Protein AF-A0A6H9HF00-F1 (afdb_monomer_lite)

Structure (mmCIF, N/CA/C/O backbone):
data_AF-A0A6H9HF00-F1
#
_entry.id   AF-A0A6H9HF00-F1
#
loop_
_atom_site.group_PDB
_atom_site.id
_atom_site.type_symbol
_atom_site.label_atom_id
_atom_site.label_alt_id
_atom_site.label_comp_id
_atom_site.label_asym_id
_atom_site.label_entity_id
_atom_site.label_seq_id
_atom_site.pdbx_PDB_ins_code
_atom_site.Cartn_x
_atom_site.Cartn_y
_atom_site.Cartn_z
_atom_site.occupancy
_atom_site.B_iso_or_equiv
_atom_site.auth_seq_id
_atom_site.auth_comp_id
_atom_site.auth_asym_id
_atom_site.auth_atom_id
_atom_site.pdbx_PDB_model_num
ATOM 1 N N . MET A 1 1 ? 41.797 24.131 -52.209 1.00 55.44 1 MET A N 1
ATOM 2 C CA . MET A 1 1 ? 41.291 24.582 -50.892 1.00 55.44 1 MET A CA 1
ATOM 3 C C . MET A 1 1 ? 39.817 24.194 -50.723 1.00 55.44 1 MET A C 1
ATOM 5 O O . MET A 1 1 ? 38.953 25.050 -50.799 1.00 55.44 1 MET A O 1
ATOM 9 N N . LEU A 1 2 ? 39.514 22.905 -50.527 1.00 58.34 2 LEU A N 1
ATOM 10 C CA . LEU A 1 2 ? 38.145 22.389 -50.331 1.00 58.34 2 LEU A CA 1
ATOM 11 C C . LEU A 1 2 ? 37.922 21.422 -49.132 1.00 58.34 2 LEU A C 1
ATOM 13 O O . LEU A 1 2 ? 36.780 21.007 -48.957 1.00 58.34 2 LEU A O 1
ATOM 17 N N . PRO A 1 3 ? 38.897 21.060 -48.262 1.00 65.12 3 PRO A N 1
ATOM 18 C CA . PRO A 1 3 ? 38.619 20.071 -47.213 1.00 65.12 3 PRO A CA 1
ATOM 19 C C . PRO A 1 3 ? 37.830 20.641 -46.021 1.00 65.12 3 PRO A C 1
ATOM 21 O O . PRO A 1 3 ? 37.064 19.913 -45.401 1.00 65.12 3 PRO A O 1
ATOM 24 N N . LEU A 1 4 ? 37.958 21.936 -45.701 1.00 60.84 4 LEU A N 1
ATOM 25 C CA . LEU A 1 4 ? 37.421 22.492 -44.449 1.00 60.84 4 LEU A CA 1
ATOM 26 C C . LEU A 1 4 ? 35.879 22.533 -44.398 1.00 60.84 4 LEU A C 1
ATOM 28 O O . LEU A 1 4 ? 35.288 22.269 -43.354 1.00 60.84 4 LEU A O 1
ATOM 32 N N . ALA A 1 5 ? 35.222 22.821 -45.527 1.00 62.38 5 ALA A N 1
ATOM 33 C CA . ALA A 1 5 ? 33.761 22.940 -45.601 1.00 62.38 5 ALA A CA 1
ATOM 34 C C . ALA A 1 5 ? 33.040 21.589 -45.425 1.00 62.38 5 ALA A C 1
ATOM 36 O O . ALA A 1 5 ? 31.948 21.535 -44.861 1.00 62.38 5 ALA A O 1
ATOM 37 N N . TYR A 1 6 ? 33.670 20.491 -45.855 1.00 64.75 6 TYR A N 1
ATOM 38 C CA . TYR A 1 6 ? 33.097 19.147 -45.764 1.00 64.75 6 TYR A CA 1
ATOM 39 C C . TYR A 1 6 ? 33.079 18.635 -44.317 1.00 64.75 6 TYR A C 1
ATOM 41 O O . TYR A 1 6 ? 32.083 18.072 -43.861 1.00 64.75 6 TYR A O 1
ATOM 49 N N . PHE A 1 7 ? 34.146 18.905 -43.556 1.00 59.97 7 PHE A N 1
ATOM 50 C CA . PHE A 1 7 ? 34.204 18.554 -42.136 1.00 59.97 7 PHE A CA 1
ATOM 51 C C . PHE A 1 7 ? 33.168 19.332 -41.315 1.00 59.97 7 PHE A C 1
ATOM 53 O O . PHE A 1 7 ? 32.462 18.727 -40.511 1.00 59.97 7 PHE A O 1
ATOM 60 N N . VAL A 1 8 ? 32.997 20.637 -41.556 1.00 69.12 8 VAL A N 1
ATOM 61 C CA . VAL A 1 8 ? 32.003 21.455 -40.832 1.00 69.12 8 VAL A CA 1
ATOM 62 C C . VAL A 1 8 ? 30.573 20.942 -41.061 1.00 69.12 8 VAL A C 1
ATOM 64 O O . VAL A 1 8 ? 29.797 20.859 -40.110 1.00 69.12 8 VAL A O 1
ATOM 67 N N . GLY A 1 9 ? 30.235 20.523 -42.286 1.00 63.91 9 GLY A N 1
ATOM 68 C CA . GLY A 1 9 ? 28.923 19.942 -42.600 1.00 63.91 9 GLY A CA 1
ATOM 69 C C . GLY A 1 9 ? 28.642 18.623 -41.869 1.00 63.91 9 GLY A C 1
ATOM 70 O O . GLY A 1 9 ? 27.545 18.434 -41.341 1.00 63.91 9 GLY A O 1
ATOM 71 N N . ILE A 1 10 ? 29.638 17.736 -41.768 1.00 70.25 10 ILE A N 1
ATOM 72 C CA . ILE A 1 10 ? 29.500 16.455 -41.055 1.00 70.25 10 ILE A CA 1
ATOM 73 C C . ILE A 1 10 ? 29.312 16.683 -39.549 1.00 70.25 10 ILE A C 1
ATOM 75 O O . ILE A 1 10 ? 28.430 16.074 -38.940 1.00 70.25 10 ILE A O 1
ATOM 79 N N . PHE A 1 11 ? 30.084 17.595 -38.948 1.00 66.75 11 PHE A N 1
ATOM 80 C CA . PHE A 1 11 ? 29.941 17.922 -37.527 1.00 66.75 11 PHE A CA 1
ATOM 81 C C . PHE A 1 11 ? 28.590 18.583 -37.215 1.00 66.75 11 PHE A C 1
ATOM 83 O O . PHE A 1 11 ? 27.958 18.235 -36.216 1.00 66.75 11 PHE A O 1
ATOM 90 N N . ALA A 1 12 ? 28.099 19.474 -38.082 1.00 70.62 12 ALA A N 1
ATOM 91 C CA . ALA A 1 12 ? 26.784 20.094 -37.917 1.00 70.62 12 ALA A CA 1
ATOM 92 C C . ALA A 1 12 ? 25.632 19.076 -38.040 1.00 70.62 12 ALA A C 1
ATOM 94 O O . ALA A 1 12 ? 24.686 19.120 -37.250 1.00 70.62 12 ALA A O 1
ATOM 95 N N . GLY A 1 13 ? 25.726 18.125 -38.977 1.00 68.19 13 GLY A N 1
ATOM 96 C CA . GLY A 1 13 ? 24.742 17.049 -39.139 1.00 68.19 13 GLY A CA 1
ATOM 97 C C . GLY A 1 13 ? 24.715 16.074 -37.957 1.00 68.19 13 GLY A C 1
ATOM 98 O O . GLY A 1 13 ? 23.642 15.728 -37.461 1.00 68.19 13 GLY A O 1
ATOM 99 N N . ALA A 1 14 ? 25.888 15.686 -37.447 1.00 74.75 14 ALA A N 1
ATOM 100 C CA . ALA A 1 14 ? 26.001 14.827 -36.267 1.00 74.75 14 ALA A CA 1
ATOM 101 C C . ALA A 1 14 ? 25.434 15.498 -35.001 1.00 74.75 14 ALA A C 1
ATOM 103 O O . ALA A 1 14 ? 24.768 14.842 -34.196 1.00 74.75 14 ALA A O 1
ATOM 104 N N . LEU A 1 15 ? 25.631 16.813 -34.849 1.00 75.19 15 LEU A N 1
ATOM 105 C CA . LEU A 1 15 ? 25.086 17.582 -33.729 1.00 75.19 15 LEU A CA 1
ATOM 106 C C . LEU A 1 15 ? 23.548 17.654 -33.772 1.00 75.19 15 LEU A C 1
ATOM 108 O O . LEU A 1 15 ? 22.894 17.446 -32.749 1.00 75.19 15 LEU A O 1
ATOM 112 N N . TRP A 1 16 ? 22.962 17.880 -34.953 1.00 77.94 16 TRP A N 1
ATOM 113 C CA . TRP A 1 16 ? 21.505 17.882 -35.137 1.00 77.94 16 TRP A CA 1
ATOM 114 C C . TRP A 1 16 ? 20.875 16.512 -34.876 1.00 77.94 16 TRP A C 1
ATOM 116 O O . TRP A 1 16 ? 19.859 16.431 -34.184 1.00 77.94 16 TRP A O 1
ATOM 126 N N . LEU A 1 17 ? 21.496 15.430 -35.354 1.00 75.56 17 LEU A N 1
ATOM 127 C CA . LEU A 1 17 ? 21.043 14.063 -35.075 1.00 75.56 17 LEU A CA 1
ATOM 128 C C . LEU A 1 17 ? 21.122 13.726 -33.581 1.00 75.56 17 LEU A C 1
ATOM 130 O O . LEU A 1 17 ? 20.189 13.135 -33.040 1.00 75.56 17 LEU A O 1
ATOM 134 N N . GLY A 1 18 ? 22.184 14.150 -32.889 1.00 74.12 18 GLY A N 1
ATOM 135 C CA . GLY A 1 18 ? 22.315 13.971 -31.441 1.00 74.12 18 GLY A CA 1
ATOM 136 C C . GLY A 1 18 ? 21.233 14.709 -30.643 1.00 74.12 18 GLY A C 1
ATOM 137 O O . GLY A 1 18 ? 20.657 14.150 -29.705 1.00 74.12 18 GLY A O 1
ATOM 138 N N . LEU A 1 19 ? 20.903 15.944 -31.034 1.00 77.31 19 LEU A N 1
ATOM 139 C CA . LEU A 1 19 ? 19.828 16.724 -30.410 1.00 77.31 19 LEU A CA 1
ATOM 140 C C . LEU A 1 19 ? 18.441 16.134 -30.703 1.00 77.31 19 LEU A C 1
ATOM 142 O O . LEU A 1 19 ? 17.625 16.023 -29.785 1.00 77.31 19 LEU A O 1
ATOM 146 N N . ALA A 1 20 ? 18.194 15.695 -31.939 1.00 79.44 20 ALA A N 1
ATOM 147 C CA . ALA A 1 20 ? 16.954 15.025 -32.324 1.00 79.44 20 ALA A CA 1
ATOM 148 C C . ALA A 1 20 ? 16.768 13.699 -31.568 1.00 79.44 20 ALA A C 1
ATOM 150 O O . ALA A 1 20 ? 15.695 13.451 -31.020 1.00 79.44 20 ALA A O 1
ATOM 151 N N . ALA A 1 21 ? 17.826 12.891 -31.439 1.00 80.00 21 ALA A N 1
ATOM 152 C CA . ALA A 1 21 ? 17.805 11.658 -30.656 1.00 80.00 21 ALA A CA 1
ATOM 153 C C . ALA A 1 21 ? 17.519 11.935 -29.171 1.00 80.00 21 ALA A C 1
ATOM 155 O O . ALA A 1 21 ? 16.680 11.269 -28.569 1.00 80.00 21 ALA A O 1
ATOM 156 N N . ARG A 1 22 ? 18.148 12.957 -28.573 1.00 73.62 22 ARG A N 1
ATOM 157 C CA . ARG A 1 22 ? 17.883 13.359 -27.179 1.00 73.62 22 ARG A CA 1
ATOM 158 C C . ARG A 1 22 ? 16.442 13.847 -26.979 1.00 73.62 22 ARG A C 1
ATOM 160 O O . ARG A 1 22 ? 15.842 13.553 -25.946 1.00 73.62 22 ARG A O 1
ATOM 167 N N . GLY A 1 23 ? 15.884 14.574 -27.947 1.00 74.25 23 GLY A N 1
ATOM 168 C CA . GLY A 1 23 ? 14.474 14.976 -27.951 1.00 74.25 23 GLY A CA 1
ATOM 169 C C . GLY A 1 23 ? 13.526 13.778 -28.049 1.00 74.25 23 GLY A C 1
ATOM 170 O O . GLY A 1 23 ? 12.566 13.688 -27.286 1.00 74.25 23 GLY A O 1
ATOM 171 N N . PHE A 1 24 ? 13.845 12.814 -28.914 1.00 77.94 24 PHE A N 1
ATOM 172 C CA . PHE A 1 24 ? 13.090 11.573 -29.078 1.00 77.94 24 PHE A CA 1
ATOM 173 C C . PHE A 1 24 ? 13.097 10.709 -27.805 1.00 77.94 24 PHE A C 1
ATOM 175 O O . PHE A 1 24 ? 12.044 10.245 -27.370 1.00 77.94 24 PHE A O 1
ATOM 182 N N . TRP A 1 25 ? 14.246 10.585 -27.130 1.00 71.50 25 TRP A N 1
ATOM 183 C CA . TRP A 1 25 ? 14.344 9.902 -25.833 1.00 71.50 25 TRP A CA 1
ATOM 184 C C . TRP A 1 25 ? 13.460 10.543 -24.755 1.00 71.50 25 TRP A C 1
ATOM 186 O O . TRP A 1 25 ? 12.804 9.825 -24.002 1.00 71.50 25 TRP A O 1
ATOM 196 N N . LYS A 1 26 ? 13.364 11.881 -24.710 1.00 71.94 26 LYS A N 1
ATOM 197 C CA . LYS A 1 26 ? 12.455 12.575 -23.779 1.00 71.94 26 LYS A CA 1
ATOM 198 C C . LYS A 1 26 ? 10.979 12.269 -24.048 1.00 71.94 26 LYS A C 1
ATOM 200 O O . LYS A 1 26 ? 10.208 12.184 -23.098 1.00 71.94 26 LYS A O 1
ATOM 205 N N . LEU A 1 27 ? 10.577 12.099 -25.310 1.00 73.44 27 LEU A N 1
ATOM 206 C CA . LEU A 1 27 ? 9.192 11.760 -25.661 1.00 73.44 27 LEU A CA 1
ATOM 207 C C . LEU A 1 27 ? 8.809 10.349 -25.193 1.00 73.44 27 LEU A C 1
ATOM 209 O O . LEU A 1 27 ? 7.714 10.159 -24.664 1.00 73.44 27 LEU A O 1
ATOM 213 N N . ILE A 1 28 ? 9.717 9.378 -25.332 1.00 75.00 28 ILE A N 1
ATOM 214 C CA . ILE A 1 28 ? 9.505 8.011 -24.830 1.00 75.00 28 ILE A CA 1
ATOM 215 C C . ILE A 1 28 ? 9.401 8.011 -23.298 1.00 75.00 28 ILE A C 1
ATOM 217 O O . ILE A 1 28 ? 8.483 7.406 -22.741 1.00 75.00 28 ILE A O 1
ATOM 221 N N . ASP A 1 29 ? 10.290 8.738 -22.617 1.00 74.06 29 ASP A N 1
ATOM 222 C CA . ASP A 1 29 ? 10.291 8.833 -21.154 1.00 74.06 29 ASP A CA 1
ATOM 223 C C . ASP A 1 29 ? 9.012 9.516 -20.625 1.00 74.06 29 ASP A C 1
ATOM 225 O O . ASP A 1 29 ? 8.420 9.079 -19.633 1.00 74.06 29 ASP A O 1
ATOM 229 N N . LEU A 1 30 ? 8.489 10.523 -21.341 1.00 75.06 30 LEU A N 1
ATOM 230 C CA . LEU A 1 30 ? 7.167 11.101 -21.064 1.00 75.06 30 LEU A CA 1
ATOM 231 C C . LEU A 1 30 ? 6.054 10.045 -21.115 1.00 75.06 30 LEU A C 1
ATOM 233 O O . LEU A 1 30 ? 5.167 10.060 -20.262 1.00 75.06 30 LEU A O 1
ATOM 237 N N . GLY A 1 31 ? 6.104 9.120 -22.077 1.00 79.31 31 GLY A N 1
ATOM 238 C CA . GLY A 1 31 ? 5.137 8.029 -22.206 1.00 79.31 31 GLY A CA 1
ATOM 239 C C . GLY A 1 31 ? 5.097 7.122 -20.973 1.00 79.31 31 GLY A C 1
ATOM 240 O O . GLY A 1 31 ? 4.015 6.820 -20.460 1.00 79.31 31 GLY A O 1
ATOM 241 N N . GLU A 1 32 ? 6.264 6.753 -20.440 1.00 79.81 32 GLU A N 1
ATOM 242 C CA . GLU A 1 32 ? 6.379 5.934 -19.225 1.00 79.81 32 GLU A CA 1
ATOM 243 C C . GLU A 1 32 ? 5.914 6.676 -17.965 1.00 79.81 32 GLU A C 1
ATOM 245 O O . GLU A 1 32 ? 5.246 6.097 -17.102 1.00 79.81 32 GLU A O 1
ATOM 250 N N . HIS A 1 33 ? 6.197 7.977 -17.857 1.00 79.50 33 HIS A N 1
ATOM 251 C CA . HIS A 1 33 ? 5.649 8.810 -16.782 1.00 79.50 33 HIS A CA 1
ATOM 252 C C . HIS A 1 33 ? 4.120 8.898 -16.863 1.00 79.50 33 HIS A C 1
ATOM 254 O O . HIS A 1 33 ? 3.431 8.725 -15.855 1.00 79.50 33 HIS A O 1
ATOM 260 N N . TRP A 1 34 ? 3.569 9.087 -18.065 1.00 81.12 34 TRP A N 1
ATOM 261 C CA . TRP A 1 34 ? 2.125 9.166 -18.281 1.00 81.12 34 TRP A CA 1
ATOM 262 C C . TRP A 1 34 ? 1.422 7.835 -17.995 1.00 81.12 34 TRP A C 1
ATOM 264 O O . TRP A 1 34 ? 0.320 7.808 -17.444 1.00 81.12 34 TRP A O 1
ATOM 274 N N . LYS A 1 35 ? 2.063 6.710 -18.325 1.00 85.19 35 LYS A N 1
ATOM 275 C CA . LYS A 1 35 ? 1.587 5.365 -17.982 1.00 85.19 35 LYS A CA 1
ATOM 276 C C . LYS A 1 35 ? 1.560 5.157 -16.468 1.00 85.19 35 LYS A C 1
ATOM 278 O O . LYS A 1 35 ? 0.519 4.768 -15.944 1.00 85.19 35 LYS A O 1
ATOM 283 N N . ARG A 1 36 ? 2.651 5.476 -15.758 1.00 83.00 36 ARG A N 1
ATOM 284 C CA . ARG A 1 36 ? 2.715 5.407 -14.285 1.00 83.00 36 ARG A CA 1
ATOM 285 C C . ARG A 1 36 ? 1.644 6.272 -13.628 1.00 83.00 36 ARG A C 1
ATOM 287 O O . ARG A 1 36 ? 0.948 5.807 -12.731 1.00 83.00 36 ARG A O 1
ATOM 294 N N . TRP A 1 37 ? 1.453 7.488 -14.126 1.00 82.62 37 TRP A N 1
ATOM 295 C CA . TRP A 1 37 ? 0.426 8.395 -13.627 1.00 82.62 37 TRP A CA 1
ATOM 296 C C . TRP A 1 37 ? -0.999 7.876 -13.868 1.00 82.62 37 TRP A C 1
ATOM 298 O O . TRP A 1 37 ? -1.829 7.907 -12.958 1.00 82.62 37 TRP A O 1
ATOM 308 N N . ARG A 1 38 ? -1.290 7.331 -15.061 1.00 85.69 38 ARG A N 1
ATOM 309 C CA . ARG A 1 38 ? -2.596 6.712 -15.355 1.00 85.69 38 ARG A CA 1
ATOM 310 C C . ARG A 1 38 ? -2.860 5.498 -14.464 1.00 85.69 38 ARG A C 1
ATOM 312 O O . ARG A 1 38 ? -3.969 5.364 -13.951 1.00 85.69 38 ARG A O 1
ATOM 319 N N . LEU A 1 39 ? -1.850 4.654 -14.251 1.00 86.12 39 LEU A N 1
ATOM 320 C CA . LEU A 1 39 ? -1.939 3.494 -13.360 1.00 86.12 39 LEU A CA 1
ATOM 321 C C . LEU A 1 39 ? -2.192 3.915 -11.908 1.00 86.12 39 LEU A C 1
ATOM 323 O O . LEU A 1 39 ? -3.082 3.356 -11.273 1.00 86.12 39 LEU A O 1
ATOM 327 N N . GLY A 1 40 ? -1.480 4.932 -11.413 1.00 86.62 40 GLY A N 1
ATOM 328 C CA . GLY A 1 40 ? -1.698 5.486 -10.073 1.00 86.62 40 GLY A CA 1
ATOM 329 C C . GLY A 1 40 ? -3.117 6.031 -9.898 1.00 86.62 40 GLY A C 1
ATOM 330 O O . GLY A 1 40 ? -3.797 5.695 -8.934 1.00 86.62 40 GLY A O 1
ATOM 331 N N . ARG A 1 41 ? -3.641 6.783 -10.878 1.00 87.81 41 ARG A N 1
ATOM 332 C CA . ARG A 1 41 ? -5.045 7.235 -10.853 1.00 87.81 41 ARG A CA 1
ATOM 333 C C . ARG A 1 41 ? -6.045 6.083 -10.817 1.00 87.81 41 ARG A C 1
ATOM 335 O O . ARG A 1 41 ? -7.001 6.133 -10.048 1.00 87.81 41 ARG A O 1
ATOM 342 N N . ALA A 1 42 ? -5.854 5.075 -11.666 1.00 88.50 42 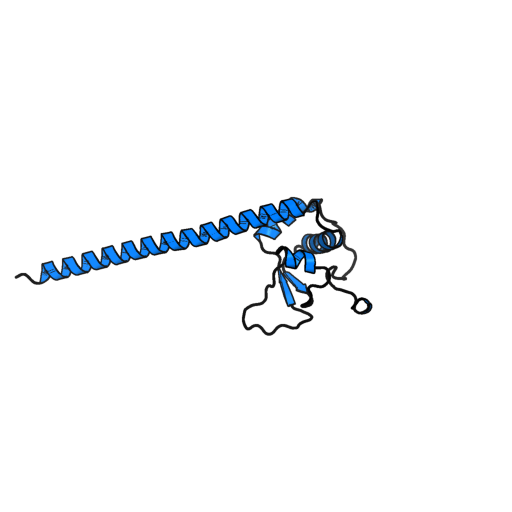ALA A N 1
ATOM 343 C CA . ALA A 1 42 ? -6.744 3.920 -11.714 1.00 88.50 42 ALA A CA 1
ATOM 344 C C . ALA A 1 42 ? -6.738 3.167 -10.376 1.00 88.50 42 ALA A C 1
ATOM 346 O O . ALA A 1 42 ? -7.804 2.815 -9.871 1.00 88.50 42 ALA A O 1
ATOM 347 N N . ARG A 1 43 ? -5.557 3.002 -9.765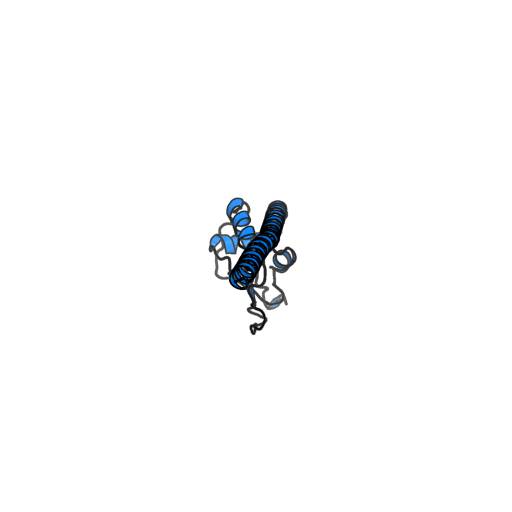 1.00 88.69 43 ARG A N 1
ATOM 348 C CA . ARG A 1 43 ? -5.406 2.384 -8.446 1.00 88.69 43 ARG A CA 1
ATOM 349 C C . ARG A 1 43 ? -6.092 3.202 -7.354 1.00 88.69 43 ARG A C 1
ATOM 351 O O . ARG A 1 43 ? -6.895 2.636 -6.621 1.00 88.69 43 ARG A O 1
ATOM 358 N N . ARG A 1 44 ? -5.866 4.520 -7.296 1.00 91.69 44 ARG A N 1
ATOM 359 C CA . ARG A 1 44 ? -6.549 5.424 -6.348 1.00 91.69 44 ARG A CA 1
ATOM 360 C C . ARG A 1 44 ? -8.067 5.282 -6.433 1.00 91.69 44 ARG A C 1
ATOM 362 O O . ARG A 1 44 ? -8.719 5.072 -5.416 1.00 91.69 44 ARG A O 1
ATOM 369 N N . LYS A 1 45 ? -8.622 5.313 -7.650 1.00 91.38 45 LYS A N 1
ATOM 370 C CA . LYS A 1 45 ? -10.068 5.164 -7.873 1.00 91.38 45 LYS A CA 1
ATOM 371 C C . LYS A 1 45 ? -10.586 3.789 -7.440 1.00 91.38 45 LYS A C 1
ATOM 373 O O . LYS A 1 45 ? -11.654 3.708 -6.842 1.00 91.38 45 LYS A O 1
ATOM 378 N N . ALA A 1 46 ? -9.841 2.721 -7.724 1.00 91.38 46 ALA A N 1
ATOM 379 C CA . ALA A 1 46 ? -10.209 1.367 -7.314 1.00 91.38 46 ALA A CA 1
ATOM 380 C C . ALA A 1 46 ? -10.215 1.211 -5.786 1.00 91.38 46 ALA A C 1
ATOM 382 O O . ALA A 1 46 ? -11.150 0.636 -5.237 1.00 91.38 46 ALA A O 1
ATOM 383 N N . VAL A 1 47 ? -9.214 1.770 -5.099 1.00 93.31 47 VAL A N 1
ATOM 384 C CA . VAL A 1 47 ? -9.146 1.771 -3.630 1.00 93.31 47 VAL A CA 1
ATOM 385 C C . VAL A 1 47 ? -10.294 2.579 -3.043 1.00 93.31 47 VAL A C 1
ATOM 387 O O . VAL A 1 47 ? -10.994 2.080 -2.171 1.00 93.31 47 VAL A O 1
ATOM 390 N N . GLN A 1 48 ? -10.551 3.779 -3.563 1.00 93.75 48 GLN A N 1
ATOM 391 C CA . GLN A 1 48 ? -11.648 4.623 -3.093 1.00 93.75 48 GLN A CA 1
ATOM 392 C C . GLN A 1 48 ? -13.014 3.937 -3.241 1.00 93.75 48 GLN A C 1
ATOM 394 O O . GLN A 1 48 ? -13.835 3.999 -2.332 1.00 93.75 48 GLN A O 1
ATOM 399 N N . ALA A 1 49 ? -13.240 3.235 -4.355 1.00 93.25 49 ALA A N 1
ATOM 400 C CA . ALA A 1 49 ? -14.447 2.436 -4.558 1.00 93.25 49 ALA A CA 1
ATOM 401 C C . ALA A 1 49 ? -14.513 1.202 -3.640 1.00 93.25 49 ALA A C 1
ATOM 403 O O . ALA A 1 49 ? -15.600 0.709 -3.359 1.00 93.25 49 ALA A O 1
ATOM 404 N N . TYR A 1 50 ? -13.368 0.694 -3.176 1.00 92.81 50 TYR A N 1
ATOM 405 C CA . TYR A 1 50 ? -13.301 -0.465 -2.291 1.00 92.81 50 TYR A CA 1
ATOM 406 C C . TYR A 1 50 ? -13.531 -0.118 -0.817 1.00 92.81 50 TYR A C 1
ATOM 408 O O . TYR A 1 50 ? -14.121 -0.933 -0.118 1.00 92.81 50 TYR A O 1
ATOM 416 N N . ILE A 1 51 ? -13.126 1.068 -0.345 1.00 93.25 51 ILE A N 1
ATOM 417 C CA . ILE A 1 51 ? -13.247 1.481 1.071 1.00 93.25 51 ILE A CA 1
ATOM 418 C C . ILE A 1 51 ? -14.639 1.182 1.673 1.00 93.25 51 ILE A C 1
ATOM 420 O O . ILE A 1 51 ? -14.691 0.561 2.737 1.00 93.25 51 ILE A O 1
ATOM 424 N N . PRO A 1 52 ? -15.772 1.515 1.019 1.00 93.25 52 PRO A N 1
ATOM 425 C CA . PRO A 1 52 ? -17.100 1.219 1.563 1.00 93.25 52 PRO A CA 1
ATOM 426 C C . PRO A 1 52 ? -17.398 -0.281 1.699 1.00 93.25 52 PRO A C 1
ATOM 428 O O . PRO A 1 52 ? -18.160 -0.681 2.574 1.00 93.25 52 PRO A O 1
ATOM 431 N N . HIS A 1 53 ? -16.788 -1.109 0.852 1.00 92.75 53 HIS A N 1
ATOM 432 C CA . HIS A 1 53 ? -17.003 -2.557 0.762 1.00 92.75 53 HIS A CA 1
ATOM 433 C C . HIS A 1 53 ? -15.878 -3.373 1.409 1.00 92.75 53 HIS A C 1
ATOM 435 O O . HIS A 1 53 ? -15.816 -4.591 1.241 1.00 92.75 53 HIS A O 1
ATOM 441 N N . MET A 1 54 ? -14.971 -2.701 2.113 1.00 92.31 54 MET A N 1
ATOM 442 C CA . MET A 1 54 ? -13.848 -3.325 2.789 1.00 92.31 54 MET A CA 1
ATOM 443 C C . MET A 1 54 ? -14.352 -4.177 3.960 1.00 92.31 54 MET A C 1
ATOM 445 O O . MET A 1 54 ? -15.216 -3.718 4.717 1.00 92.31 54 MET A O 1
ATOM 449 N N . SER A 1 55 ? -13.823 -5.400 4.089 1.00 92.56 55 SER A N 1
ATOM 450 C CA . SER A 1 55 ? -14.145 -6.301 5.201 1.00 92.56 55 SER A CA 1
ATOM 451 C C . SER A 1 55 ? -13.720 -5.697 6.539 1.00 92.56 55 SER A C 1
ATOM 453 O O . SER A 1 55 ? -12.914 -4.766 6.595 1.00 92.56 55 SER A O 1
ATOM 455 N N . GLU A 1 56 ? -14.269 -6.225 7.629 1.00 90.81 56 GLU A N 1
ATOM 456 C CA . GLU A 1 56 ? -13.918 -5.769 8.972 1.00 90.81 56 GLU A CA 1
ATOM 457 C C . GLU A 1 56 ? -12.425 -5.982 9.264 1.00 90.81 56 GLU A C 1
ATOM 459 O O . GLU A 1 56 ? -11.749 -5.029 9.643 1.00 90.81 56 GLU A O 1
ATOM 464 N N . ASP A 1 57 ? -11.881 -7.163 8.951 1.00 90.31 57 ASP A N 1
ATOM 465 C CA . ASP A 1 57 ? -10.452 -7.474 9.115 1.00 90.31 57 ASP A CA 1
ATOM 466 C C . ASP A 1 57 ? -9.546 -6.508 8.337 1.00 90.31 57 ASP A C 1
ATOM 468 O O . ASP A 1 57 ? -8.571 -5.975 8.875 1.00 90.31 57 ASP A O 1
ATOM 472 N N . ASP A 1 58 ? -9.896 -6.214 7.081 1.00 93.44 58 ASP A N 1
ATOM 473 C CA . ASP A 1 58 ? -9.156 -5.270 6.244 1.00 93.44 58 ASP A CA 1
ATOM 474 C C . ASP A 1 58 ? -9.171 -3.864 6.866 1.00 93.44 58 ASP A C 1
ATOM 476 O O . ASP A 1 58 ? -8.132 -3.200 6.944 1.00 93.44 58 ASP A O 1
ATOM 480 N N . ARG A 1 59 ? -10.340 -3.407 7.339 1.00 93.12 59 ARG A N 1
ATOM 481 C CA . ARG A 1 59 ? -10.494 -2.096 7.991 1.00 93.12 59 ARG A CA 1
ATOM 482 C C . ARG A 1 59 ? -9.700 -2.016 9.287 1.00 93.12 59 ARG A C 1
ATOM 484 O O . ARG A 1 59 ? -9.111 -0.974 9.561 1.00 93.12 59 ARG A O 1
ATOM 491 N N . VAL A 1 60 ? -9.667 -3.095 10.065 1.00 93.00 60 VAL A N 1
ATOM 492 C CA . VAL A 1 60 ? -8.886 -3.219 11.303 1.00 93.00 60 VAL A CA 1
ATOM 493 C C . VAL A 1 60 ? -7.390 -3.124 10.989 1.00 93.00 60 VAL A C 1
ATOM 495 O O . VAL A 1 60 ? -6.684 -2.331 11.611 1.00 93.00 60 VAL A O 1
ATOM 498 N N . ILE A 1 61 ? -6.897 -3.852 9.983 1.00 93.06 61 ILE A N 1
ATOM 499 C CA . ILE A 1 61 ? -5.486 -3.793 9.569 1.00 93.06 61 ILE A CA 1
ATOM 500 C C . ILE A 1 61 ? -5.100 -2.380 9.125 1.00 93.06 61 ILE A C 1
ATOM 502 O O . ILE A 1 61 ? -4.107 -1.829 9.604 1.00 93.06 61 ILE A O 1
ATOM 506 N N . ILE A 1 62 ? -5.884 -1.775 8.230 1.00 94.31 62 ILE A N 1
ATOM 507 C CA . ILE A 1 62 ? -5.601 -0.428 7.726 1.00 94.31 62 ILE A CA 1
ATOM 508 C C . ILE A 1 62 ? -5.723 0.617 8.838 1.00 94.31 62 ILE A C 1
ATOM 510 O O . ILE A 1 62 ? -4.846 1.473 8.957 1.00 94.31 62 ILE A O 1
ATOM 514 N N . GLY A 1 63 ? -6.750 0.529 9.684 1.00 94.19 63 GLY A N 1
ATOM 515 C CA . GLY A 1 63 ? -6.933 1.416 10.831 1.00 94.19 63 GLY A CA 1
ATOM 516 C C . GLY A 1 63 ? -5.731 1.386 11.772 1.00 94.19 63 GLY A C 1
ATOM 517 O O . GLY A 1 63 ? -5.212 2.441 12.134 1.00 94.19 63 GLY A O 1
ATOM 518 N N . TYR A 1 64 ? -5.213 0.195 12.084 1.00 93.62 64 TYR A N 1
ATOM 519 C CA . TYR A 1 64 ? -4.035 0.030 12.940 1.00 93.62 64 TYR A CA 1
ATOM 520 C C . TYR A 1 64 ? -2.794 0.708 12.343 1.00 93.62 64 TYR A C 1
ATOM 522 O O . TYR A 1 64 ? -2.028 1.367 13.055 1.00 93.62 64 TYR A O 1
ATOM 530 N N . LEU A 1 65 ? -2.593 0.555 11.029 1.00 93.69 65 LEU A N 1
ATOM 531 C CA . LEU A 1 65 ? -1.480 1.169 10.302 1.00 93.69 65 LEU A CA 1
ATOM 532 C C . LEU A 1 65 ? -1.614 2.700 10.250 1.00 93.69 65 LEU A C 1
ATOM 534 O O . LEU A 1 65 ? -0.631 3.406 10.486 1.00 93.69 65 LEU A O 1
ATOM 538 N N . LEU A 1 66 ? -2.824 3.216 10.000 1.00 94.19 66 LEU A N 1
ATOM 539 C CA . LEU A 1 66 ? -3.135 4.651 9.984 1.00 94.19 66 LEU A CA 1
ATOM 540 C C . LEU A 1 66 ? -3.005 5.298 11.368 1.00 94.19 66 LEU A C 1
ATOM 542 O O . LEU A 1 66 ? -2.554 6.438 11.472 1.00 94.19 66 LEU A O 1
ATOM 546 N N . GLU A 1 67 ? -3.388 4.603 12.439 1.00 92.81 67 GLU A N 1
ATOM 547 C CA . GLU A 1 67 ? -3.218 5.078 13.818 1.00 92.81 67 GLU A CA 1
ATOM 548 C C . GLU A 1 67 ? -1.735 5.299 14.145 1.00 92.81 67 GLU A C 1
ATOM 550 O O . GLU A 1 67 ? -1.369 6.336 14.695 1.00 92.81 67 GLU A O 1
ATOM 555 N N . ARG A 1 68 ? -0.870 4.363 13.737 1.00 91.38 68 ARG A N 1
ATOM 556 C CA . ARG A 1 68 ? 0.581 4.406 13.995 1.00 91.38 68 ARG A CA 1
ATOM 557 C C . ARG A 1 68 ? 1.379 5.171 12.942 1.00 91.38 68 ARG A C 1
ATOM 559 O O . ARG A 1 68 ? 2.593 5.295 13.085 1.00 91.38 68 ARG A O 1
ATOM 566 N N . ASN A 1 69 ? 0.724 5.675 11.895 1.00 93.19 69 ASN A N 1
ATOM 567 C CA . ASN A 1 69 ? 1.364 6.309 10.742 1.00 93.19 69 ASN A CA 1
ATOM 568 C C . ASN A 1 69 ? 2.479 5.435 10.122 1.00 93.19 69 ASN A C 1
ATOM 570 O O . ASN A 1 69 ? 3.554 5.916 9.758 1.00 93.19 69 ASN A O 1
ATOM 574 N N . GLN A 1 70 ? 2.239 4.123 10.039 1.00 93.56 70 GLN A N 1
ATOM 575 C CA . GLN A 1 70 ? 3.198 3.139 9.536 1.00 93.56 70 GLN A CA 1
ATOM 576 C C . GLN A 1 70 ? 2.763 2.629 8.162 1.00 93.56 70 GLN A C 1
ATOM 578 O O . GLN A 1 70 ? 1.742 1.964 8.029 1.00 93.56 70 GLN A O 1
ATOM 583 N N . LYS A 1 71 ? 3.571 2.900 7.129 1.00 94.75 71 LYS A N 1
ATOM 584 C CA . LYS A 1 71 ? 3.325 2.394 5.764 1.00 94.75 71 LYS A CA 1
ATOM 585 C C . LYS A 1 71 ? 3.955 1.034 5.493 1.00 94.75 71 LYS A C 1
ATOM 587 O O . LYS A 1 71 ?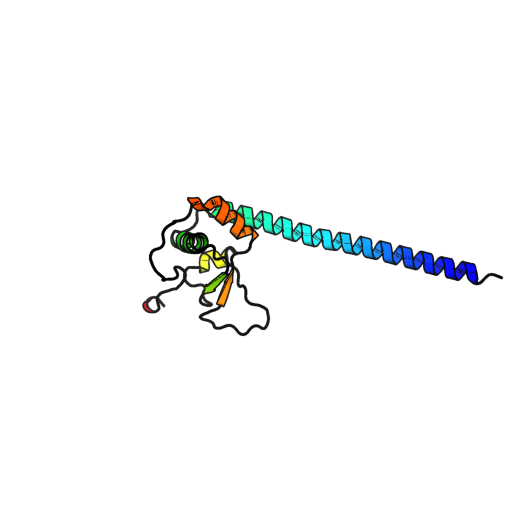 3.615 0.392 4.504 1.00 94.75 71 LYS A O 1
ATOM 592 N N . THR A 1 72 ? 4.922 0.644 6.315 1.00 93.88 72 THR A N 1
ATOM 593 C CA . THR A 1 72 ? 5.747 -0.555 6.153 1.00 93.88 72 THR A CA 1
ATOM 594 C C . THR A 1 72 ? 5.621 -1.422 7.388 1.00 93.88 72 THR A C 1
ATOM 596 O O . THR A 1 72 ? 5.688 -0.903 8.502 1.00 93.88 72 THR A O 1
ATOM 599 N N . PHE A 1 73 ? 5.473 -2.724 7.195 1.00 93.31 73 PHE A N 1
ATOM 600 C CA . PHE A 1 73 ? 5.344 -3.691 8.278 1.00 93.31 73 PHE A CA 1
ATOM 601 C C . PHE A 1 73 ? 5.761 -5.081 7.796 1.00 93.31 73 PHE A C 1
ATOM 603 O O . PHE A 1 73 ? 5.829 -5.326 6.593 1.00 93.31 73 PHE A O 1
ATOM 610 N N . ASP A 1 74 ? 6.004 -5.993 8.732 1.00 91.88 74 ASP A N 1
ATOM 611 C CA . ASP A 1 74 ? 6.366 -7.373 8.413 1.00 91.88 74 ASP A CA 1
ATOM 612 C C . ASP A 1 74 ? 5.154 -8.297 8.543 1.00 91.88 74 ASP A C 1
ATOM 614 O O . ASP A 1 74 ? 4.382 -8.218 9.509 1.00 91.88 74 ASP A O 1
ATOM 618 N N . CYS A 1 75 ? 5.009 -9.198 7.578 1.00 90.69 75 CYS A N 1
ATOM 619 C CA . CYS A 1 75 ? 3.962 -10.209 7.539 1.00 90.69 75 CYS A CA 1
ATOM 620 C C . CYS A 1 75 ? 4.554 -11.579 7.191 1.00 90.69 75 CYS A C 1
ATOM 622 O O . CYS A 1 75 ? 5.640 -11.657 6.620 1.00 90.69 75 CYS A O 1
ATOM 624 N N . ALA A 1 76 ? 3.843 -12.657 7.505 1.00 89.06 76 ALA A N 1
ATOM 625 C CA . ALA A 1 76 ? 4.198 -13.971 6.989 1.00 89.06 76 ALA A CA 1
ATOM 626 C C . ALA A 1 76 ? 4.003 -14.019 5.460 1.00 89.06 76 ALA A C 1
ATOM 628 O O . ALA A 1 76 ? 3.305 -13.188 4.873 1.00 89.06 76 ALA A O 1
ATOM 629 N N . VAL A 1 77 ? 4.652 -14.976 4.797 1.00 86.44 77 VAL A N 1
ATOM 630 C CA . VAL A 1 77 ? 4.635 -15.129 3.332 1.00 86.44 77 VAL A CA 1
ATOM 631 C C . VAL A 1 77 ? 3.238 -15.430 2.790 1.00 86.44 77 VAL A C 1
ATOM 633 O O . VAL A 1 77 ? 2.921 -15.051 1.665 1.00 86.44 77 VAL A O 1
ATOM 636 N N . ASP A 1 78 ? 2.402 -16.071 3.606 1.00 85.00 78 ASP A N 1
ATOM 637 C CA . ASP A 1 78 ? 0.990 -16.312 3.324 1.00 85.00 78 ASP A CA 1
ATOM 638 C C . ASP A 1 78 ? 0.161 -15.019 3.354 1.00 85.00 78 ASP A C 1
ATOM 640 O O . ASP A 1 78 ? -0.919 -14.989 2.783 1.00 85.00 78 ASP A O 1
ATOM 644 N N . GLY A 1 79 ? 0.664 -13.943 3.967 1.00 84.00 79 GLY A N 1
ATOM 645 C CA . GLY A 1 79 ? -0.042 -12.681 4.155 1.00 84.00 79 GLY A CA 1
ATOM 646 C C . GLY A 1 79 ? -1.019 -12.671 5.333 1.00 84.00 79 GLY A C 1
ATOM 647 O O . GLY A 1 79 ? -1.561 -11.611 5.643 1.00 84.00 79 GLY A O 1
ATOM 648 N N . GLY A 1 80 ? -1.248 -13.802 6.006 1.00 88.25 80 GLY A N 1
ATOM 649 C CA . GLY A 1 80 ? -2.209 -13.928 7.102 1.00 88.25 80 GLY A CA 1
ATOM 650 C C . GLY A 1 80 ? -3.591 -13.338 6.785 1.00 88.25 80 GLY A C 1
ATOM 651 O O . GLY A 1 80 ? -4.171 -13.597 5.732 1.00 88.25 80 GLY A O 1
ATOM 652 N N . TYR A 1 81 ? -4.108 -12.480 7.668 1.00 90.00 81 TYR A N 1
ATOM 653 C CA . TYR A 1 81 ? -5.376 -11.772 7.425 1.00 90.00 81 TYR A CA 1
ATOM 654 C C . TYR A 1 81 ? -5.268 -10.651 6.374 1.00 90.00 81 TYR A C 1
ATOM 656 O O . TYR A 1 81 ? -6.279 -10.106 5.950 1.00 90.00 81 TYR A O 1
ATOM 664 N N . ALA A 1 82 ? -4.062 -10.313 5.904 1.00 92.19 82 ALA A N 1
ATOM 665 C CA . ALA A 1 82 ? -3.845 -9.288 4.882 1.00 92.19 82 ALA A CA 1
ATOM 666 C C . ALA A 1 82 ? -3.914 -9.823 3.435 1.00 92.19 82 ALA A C 1
ATOM 668 O O . ALA A 1 82 ? -3.658 -9.065 2.497 1.00 92.19 82 ALA A O 1
ATOM 669 N N . VAL A 1 83 ? -4.255 -11.101 3.216 1.00 92.38 83 VAL A N 1
ATOM 670 C CA . VAL A 1 83 ? -4.325 -11.733 1.877 1.00 92.38 83 VAL A CA 1
ATOM 671 C C . VAL A 1 83 ? -5.238 -10.975 0.914 1.00 92.38 83 VAL A C 1
ATOM 673 O O . VAL A 1 83 ? -4.864 -10.709 -0.229 1.00 92.38 83 VAL A O 1
ATOM 676 N N . SER A 1 84 ? -6.424 -10.588 1.373 1.00 92.12 84 SER A N 1
ATOM 677 C CA . SER A 1 84 ? -7.386 -9.738 0.656 1.00 92.12 84 SER A CA 1
ATOM 678 C C . SER A 1 84 ? -6.740 -8.432 0.186 1.00 92.12 84 SER A C 1
ATOM 680 O O . SER A 1 84 ? -6.796 -8.101 -1.001 1.00 92.12 84 SER A O 1
ATOM 682 N N . LEU A 1 85 ? -6.060 -7.718 1.083 1.00 93.31 85 LEU A N 1
ATOM 683 C CA . LEU A 1 85 ? -5.382 -6.456 0.784 1.00 93.31 85 LEU A CA 1
ATOM 684 C C . LEU A 1 85 ? -4.198 -6.637 -0.181 1.00 93.31 85 LEU A C 1
ATOM 686 O O . LEU A 1 85 ? -3.989 -5.793 -1.059 1.00 93.31 85 LEU A O 1
ATOM 690 N N . ILE A 1 86 ? -3.456 -7.742 -0.061 1.00 93.12 86 ILE A N 1
ATOM 691 C CA . ILE A 1 86 ? -2.354 -8.102 -0.967 1.00 93.12 86 ILE A CA 1
ATOM 692 C C . ILE A 1 86 ? -2.894 -8.421 -2.365 1.00 93.12 86 ILE A C 1
ATOM 694 O O . ILE A 1 86 ? -2.407 -7.878 -3.355 1.00 93.12 86 ILE A O 1
ATOM 698 N N . SER A 1 87 ? -3.946 -9.241 -2.459 1.00 90.62 87 SER A N 1
ATOM 699 C CA . SER A 1 87 ? -4.559 -9.638 -3.736 1.00 90.62 87 SER A CA 1
ATOM 700 C C . SER A 1 87 ? -5.103 -8.445 -4.532 1.00 90.62 87 SER A C 1
ATOM 702 O O . SER A 1 87 ? -5.051 -8.430 -5.761 1.00 90.62 87 SER A O 1
ATOM 704 N N . ARG A 1 88 ? -5.567 -7.404 -3.830 1.00 90.94 88 ARG A N 1
ATOM 705 C CA . ARG A 1 88 ? -6.063 -6.149 -4.416 1.00 90.94 88 ARG A CA 1
ATOM 706 C C . ARG A 1 88 ? -4.951 -5.139 -4.718 1.00 90.94 88 ARG A C 1
ATOM 708 O O . ARG A 1 88 ? -5.228 -4.081 -5.278 1.00 90.94 88 ARG A O 1
ATOM 715 N N . GLY A 1 89 ? -3.704 -5.439 -4.348 1.00 90.94 89 GLY A N 1
ATOM 716 C CA . GLY A 1 89 ? -2.553 -4.553 -4.530 1.00 90.94 89 GLY A CA 1
ATOM 717 C C . GLY A 1 89 ? -2.578 -3.301 -3.648 1.00 90.94 89 GLY A C 1
ATOM 718 O O . GLY A 1 89 ? -1.913 -2.316 -3.976 1.00 90.94 89 GLY A O 1
ATOM 719 N N . ILE A 1 90 ? -3.352 -3.323 -2.556 1.00 93.62 90 ILE A N 1
ATOM 720 C CA . ILE A 1 90 ? -3.363 -2.272 -1.524 1.00 93.62 90 ILE A CA 1
ATOM 721 C C . ILE A 1 90 ? -2.095 -2.391 -0.678 1.00 93.62 90 ILE A C 1
ATOM 723 O O . ILE A 1 90 ? -1.470 -1.389 -0.341 1.00 93.62 90 ILE A O 1
ATOM 727 N N . ILE A 1 91 ? -1.687 -3.629 -0.397 1.00 94.81 91 ILE A N 1
ATOM 728 C CA . ILE A 1 91 ? -0.399 -3.967 0.200 1.00 94.81 91 ILE A CA 1
ATOM 729 C C . ILE A 1 91 ? 0.450 -4.668 -0.859 1.00 94.81 91 ILE A C 1
ATOM 731 O O . ILE A 1 91 ? -0.033 -5.518 -1.603 1.00 94.81 91 ILE A O 1
ATOM 735 N N . VAL A 1 92 ? 1.727 -4.307 -0.934 1.00 93.69 92 VAL A N 1
ATOM 736 C CA . VAL A 1 92 ? 2.699 -4.906 -1.851 1.00 93.69 92 VAL A CA 1
ATOM 737 C C . VAL A 1 92 ? 3.954 -5.313 -1.096 1.00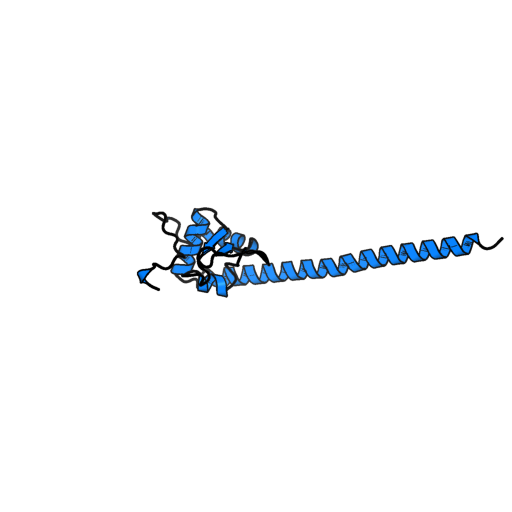 93.69 92 VAL A C 1
ATOM 739 O O . VAL A 1 92 ? 4.334 -4.673 -0.116 1.00 93.69 92 VAL A O 1
ATOM 742 N N . SER A 1 93 ? 4.646 -6.344 -1.577 1.00 92.19 93 SER A N 1
ATOM 743 C CA . SER A 1 93 ? 5.949 -6.697 -1.016 1.00 92.19 93 SER A CA 1
ATOM 744 C C . SER A 1 93 ? 6.953 -5.562 -1.233 1.00 92.19 93 SER A C 1
ATOM 746 O O . SER A 1 93 ? 7.076 -5.002 -2.327 1.00 92.19 93 SER A O 1
ATOM 748 N N . ALA A 1 94 ? 7.674 -5.212 -0.172 1.00 93.19 94 ALA A N 1
ATOM 749 C CA . ALA A 1 94 ? 8.791 -4.276 -0.201 1.00 93.19 94 ALA A CA 1
ATOM 750 C C . ALA A 1 94 ? 10.139 -4.979 -0.453 1.00 93.19 94 ALA A C 1
ATOM 752 O O . ALA A 1 94 ? 11.176 -4.311 -0.486 1.00 93.19 94 ALA A O 1
ATOM 753 N N . ALA A 1 95 ? 10.131 -6.303 -0.637 1.00 91.00 95 ALA A N 1
ATOM 754 C CA . ALA A 1 95 ? 11.326 -7.093 -0.892 1.00 91.00 95 ALA A CA 1
ATOM 755 C C . ALA A 1 95 ? 12.010 -6.694 -2.207 1.00 91.00 95 ALA A C 1
ATOM 757 O O . ALA A 1 95 ? 11.364 -6.438 -3.228 1.00 91.00 95 ALA A O 1
ATOM 758 N N . ARG A 1 96 ? 13.346 -6.674 -2.197 1.00 90.06 96 ARG A N 1
ATOM 759 C CA . ARG A 1 96 ? 14.149 -6.451 -3.405 1.00 90.06 96 ARG A CA 1
ATOM 760 C C . ARG A 1 96 ? 14.505 -7.777 -4.068 1.00 90.06 96 ARG A C 1
ATOM 762 O O . ARG A 1 96 ? 14.707 -8.792 -3.406 1.00 90.06 96 ARG A O 1
ATOM 769 N N . ARG A 1 97 ? 14.638 -7.765 -5.397 1.00 88.06 97 ARG A N 1
ATOM 770 C CA . ARG A 1 97 ? 15.088 -8.942 -6.151 1.00 88.06 97 ARG A CA 1
ATOM 771 C C . ARG A 1 97 ? 16.481 -9.366 -5.664 1.00 88.06 97 ARG A C 1
ATOM 773 O O . ARG A 1 97 ? 17.392 -8.546 -5.652 1.00 88.06 97 ARG A O 1
ATOM 780 N N . GLY A 1 98 ? 16.624 -10.635 -5.280 1.00 89.00 98 GLY A N 1
ATOM 781 C CA . GLY A 1 98 ? 17.870 -11.197 -4.740 1.00 89.00 98 GLY A CA 1
ATOM 782 C C . GLY A 1 98 ? 18.052 -11.041 -3.226 1.00 89.00 98 GLY A C 1
ATOM 783 O O . GLY A 1 98 ? 19.065 -11.488 -2.699 1.00 89.00 98 GLY A O 1
ATOM 784 N N . GLN A 1 99 ? 17.097 -10.433 -2.516 1.00 90.19 99 GLN A N 1
ATOM 785 C CA . GLN A 1 99 ? 17.114 -10.373 -1.056 1.00 90.19 99 GLN A CA 1
ATOM 786 C C . GLN A 1 99 ? 16.701 -11.728 -0.463 1.00 90.19 99 GLN A C 1
ATOM 788 O O . GLN A 1 99 ? 15.713 -12.317 -0.899 1.00 90.19 99 GLN A O 1
ATOM 793 N N . LEU A 1 100 ? 17.443 -12.206 0.539 1.00 89.69 100 LEU A N 1
ATOM 794 C CA . LEU A 1 100 ? 17.043 -13.372 1.325 1.00 89.69 100 LEU A CA 1
ATOM 795 C C . LEU A 1 100 ? 15.904 -12.960 2.265 1.00 89.69 100 LEU A C 1
ATOM 797 O O . LEU A 1 100 ? 16.028 -11.969 2.987 1.00 89.69 100 LEU A O 1
ATOM 801 N N . LEU A 1 101 ? 14.787 -13.683 2.207 1.00 88.81 101 LEU A N 1
ATOM 802 C CA . LEU A 1 101 ? 13.581 -13.383 2.972 1.00 88.81 101 LEU A CA 1
ATOM 803 C C . LEU A 1 101 ? 13.340 -14.472 4.009 1.00 88.81 101 LEU A C 1
ATOM 805 O O . LEU A 1 101 ? 13.391 -15.659 3.690 1.00 88.81 101 LEU A O 1
ATOM 809 N N . ASP A 1 102 ? 13.042 -14.045 5.230 1.00 89.81 102 ASP A N 1
ATOM 810 C CA . ASP A 1 102 ? 12.426 -14.904 6.232 1.00 89.81 102 ASP A CA 1
ATOM 811 C C . ASP A 1 102 ? 10.943 -15.063 5.870 1.00 89.81 102 ASP A C 1
ATOM 813 O O . ASP A 1 102 ? 10.230 -14.072 5.688 1.00 89.81 102 ASP A O 1
ATOM 817 N N . MET A 1 103 ? 10.481 -16.309 5.739 1.00 88.00 103 MET A N 1
ATOM 818 C CA . MET A 1 103 ? 9.101 -16.614 5.354 1.00 88.00 103 MET A CA 1
ATOM 819 C C . MET A 1 103 ? 8.081 -16.146 6.396 1.00 88.00 103 MET A C 1
ATOM 821 O O . MET A 1 103 ? 6.925 -15.937 6.048 1.00 88.00 103 MET A O 1
ATOM 825 N N . GLU A 1 104 ? 8.486 -15.930 7.648 1.00 87.94 104 GLU A N 1
ATOM 826 C CA . GLU A 1 1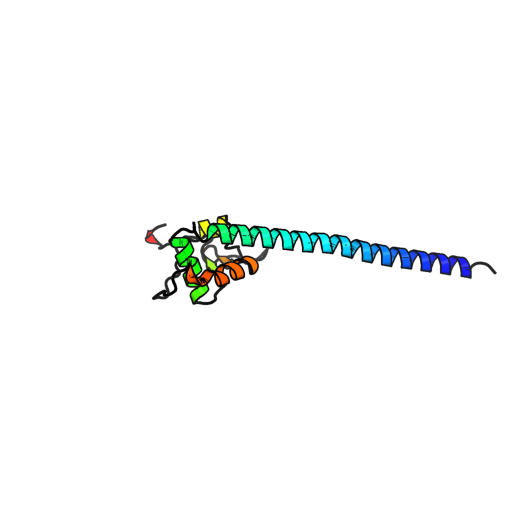04 ? 7.605 -15.398 8.697 1.00 87.94 104 GLU A CA 1
ATOM 827 C C . GLU A 1 104 ? 7.715 -13.869 8.845 1.00 87.94 104 GLU A C 1
ATOM 829 O O . GLU A 1 104 ? 6.944 -13.248 9.584 1.00 87.94 104 GLU A O 1
ATOM 834 N N . ARG A 1 105 ? 8.678 -13.239 8.157 1.00 87.00 105 ARG A N 1
ATOM 835 C CA . ARG A 1 105 ? 8.957 -11.796 8.225 1.00 87.00 105 ARG A CA 1
ATOM 836 C C . ARG A 1 105 ? 9.266 -11.231 6.844 1.00 87.00 105 ARG A C 1
ATOM 838 O O . ARG A 1 105 ? 10.355 -10.725 6.568 1.00 87.00 105 ARG A O 1
ATOM 845 N N . VAL A 1 106 ? 8.278 -11.312 5.967 1.00 91.69 106 VAL A N 1
ATOM 846 C CA . VAL A 1 106 ? 8.312 -10.683 4.653 1.00 91.69 106 VAL A CA 1
ATOM 847 C C . VAL A 1 106 ? 7.965 -9.198 4.807 1.00 91.69 106 VAL A C 1
ATOM 849 O O . VAL A 1 106 ? 6.877 -8.875 5.294 1.00 91.69 106 VAL A O 1
ATOM 852 N N . PRO A 1 107 ? 8.844 -8.280 4.367 1.00 93.50 107 PRO A N 1
ATOM 853 C CA . PRO A 1 107 ? 8.575 -6.857 4.450 1.00 93.50 107 PRO A CA 1
ATOM 854 C C . PRO A 1 107 ? 7.499 -6.481 3.430 1.00 93.50 107 PRO A C 1
ATOM 856 O O . PRO A 1 107 ? 7.640 -6.704 2.221 1.00 93.50 107 PRO A O 1
ATOM 859 N N . MET A 1 108 ? 6.427 -5.878 3.922 1.00 94.94 108 MET A N 1
ATOM 860 C CA . MET A 1 108 ? 5.286 -5.392 3.159 1.00 94.94 108 MET A CA 1
ATOM 861 C C . MET A 1 108 ? 5.195 -3.871 3.268 1.00 94.94 108 MET A C 1
ATOM 863 O O . MET A 1 108 ? 5.663 -3.256 4.229 1.00 94.94 108 MET A O 1
ATOM 867 N N . LYS A 1 109 ? 4.592 -3.240 2.263 1.00 95.81 109 LYS A N 1
ATOM 868 C CA . LYS A 1 109 ? 4.329 -1.804 2.262 1.00 95.81 109 LYS A CA 1
ATOM 869 C C . LYS A 1 109 ? 3.020 -1.454 1.577 1.00 95.81 109 LYS A C 1
ATOM 871 O O . LYS A 1 109 ? 2.610 -2.118 0.629 1.00 95.81 109 LYS A O 1
ATOM 876 N N . ILE A 1 110 ? 2.423 -0.350 1.998 1.00 95.75 110 ILE A N 1
ATOM 877 C CA . ILE A 1 110 ? 1.335 0.302 1.272 1.00 95.75 110 ILE A CA 1
ATOM 878 C C . ILE A 1 110 ? 1.958 1.300 0.278 1.00 95.75 110 ILE A C 1
ATOM 880 O O . ILE A 1 110 ? 2.765 2.136 0.694 1.00 95.75 110 ILE A O 1
ATOM 884 N N . PRO A 1 111 ? 1.646 1.221 -1.031 1.00 94.25 111 PRO A N 1
ATOM 885 C CA . PRO A 1 111 ? 2.089 2.209 -2.014 1.00 94.25 111 PRO A CA 1
ATOM 886 C C . PRO A 1 111 ? 1.661 3.635 -1.640 1.00 94.25 111 PRO A C 1
ATOM 888 O O . PRO A 1 111 ? 0.573 3.835 -1.106 1.00 94.25 111 PRO A O 1
ATOM 891 N N . ASP A 1 112 ? 2.487 4.640 -1.943 1.00 93.00 112 ASP A N 1
ATOM 892 C CA . ASP A 1 112 ? 2.223 6.022 -1.514 1.00 93.00 112 ASP A CA 1
ATOM 893 C C . ASP A 1 112 ? 0.910 6.593 -2.064 1.00 93.00 112 ASP A C 1
ATOM 895 O O . ASP A 1 112 ? 0.191 7.275 -1.338 1.00 93.00 112 ASP A O 1
ATOM 899 N N . ASP A 1 113 ? 0.569 6.261 -3.312 1.00 91.69 113 ASP A N 1
ATOM 900 C CA . ASP A 1 113 ? -0.680 6.668 -3.961 1.00 91.69 113 ASP A CA 1
ATOM 901 C C . ASP A 1 113 ? -1.915 6.083 -3.266 1.00 91.69 113 ASP A C 1
ATOM 903 O O . ASP A 1 113 ? -2.956 6.729 -3.179 1.00 91.69 113 ASP A O 1
ATOM 907 N N . VAL A 1 114 ? -1.790 4.863 -2.747 1.00 94.06 114 VAL A N 1
ATOM 908 C CA . VAL A 1 114 ? -2.836 4.195 -1.969 1.00 94.06 114 VAL A CA 1
ATOM 909 C C . VAL A 1 114 ? -2.917 4.791 -0.567 1.00 94.06 114 VAL A C 1
ATOM 911 O O . VAL A 1 114 ? -4.010 5.084 -0.090 1.00 94.06 114 VAL A O 1
ATOM 914 N N . TRP A 1 115 ? -1.771 5.015 0.077 1.00 95.31 115 TRP A N 1
ATOM 915 C CA . TRP A 1 115 ? -1.697 5.590 1.418 1.00 95.31 115 TRP A CA 1
ATOM 916 C C . TRP A 1 115 ? -2.357 6.965 1.507 1.00 95.31 115 TRP A C 1
ATOM 918 O O . TRP A 1 115 ? -3.042 7.247 2.487 1.00 95.31 115 TRP A O 1
ATOM 928 N N . GLU A 1 116 ? -2.169 7.807 0.490 1.00 94.12 116 GLU A N 1
ATOM 929 C CA . GLU A 1 116 ? -2.815 9.118 0.389 1.00 94.12 116 GLU A CA 1
ATOM 930 C C . GLU A 1 116 ? -4.344 8.979 0.459 1.00 94.12 116 GLU A C 1
ATOM 932 O O . GLU A 1 116 ? -4.975 9.577 1.324 1.00 94.12 116 GLU A O 1
ATOM 937 N N . VAL A 1 117 ? -4.924 8.086 -0.350 1.00 95.00 117 VAL A N 1
ATOM 938 C CA . VAL A 1 117 ? -6.378 7.838 -0.372 1.00 95.00 117 VAL A CA 1
ATOM 939 C C . VAL A 1 117 ? -6.882 7.282 0.960 1.00 95.00 117 VAL A C 1
ATOM 941 O O . VAL A 1 117 ? -7.935 7.692 1.442 1.00 95.00 117 VAL A O 1
ATOM 944 N N . LEU A 1 118 ? -6.145 6.355 1.576 1.00 94.75 118 LEU A N 1
ATOM 945 C CA . LEU A 1 118 ? -6.524 5.799 2.879 1.00 94.75 118 LEU A CA 1
ATOM 946 C C . LEU A 1 118 ? -6.458 6.863 3.985 1.00 94.75 118 LEU A C 1
ATOM 948 O O . LEU A 1 118 ? -7.334 6.905 4.844 1.00 94.75 118 LEU A O 1
ATOM 952 N N . SER A 1 119 ? -5.462 7.750 3.930 1.00 94.06 119 SER A N 1
ATOM 953 C CA . SER A 1 119 ? -5.302 8.857 4.880 1.00 94.06 119 SER A CA 1
ATOM 954 C C . SER A 1 119 ? -6.402 9.911 4.729 1.00 94.06 119 SER A C 1
ATOM 956 O O . SER A 1 119 ? -6.903 10.409 5.731 1.00 94.06 119 SER A O 1
ATOM 958 N N . GLU A 1 120 ? -6.812 10.225 3.496 1.00 94.31 120 GLU A N 1
ATOM 959 C CA . GLU A 1 120 ? -7.937 11.128 3.204 1.00 94.31 120 GLU A CA 1
ATOM 960 C C . GLU A 1 120 ? -9.275 10.590 3.738 1.00 94.31 120 GLU A C 1
ATOM 962 O O . GLU A 1 120 ? -10.166 11.367 4.063 1.00 94.31 120 GLU A O 1
ATOM 967 N N . ASN A 1 121 ? -9.416 9.267 3.853 1.00 93.25 121 ASN A N 1
ATOM 968 C CA . ASN A 1 121 ? -10.637 8.595 4.304 1.00 93.25 121 ASN A CA 1
ATOM 969 C C . ASN A 1 121 ? -10.481 7.998 5.711 1.00 93.25 121 ASN A C 1
ATOM 971 O O . ASN A 1 121 ? -11.081 6.967 6.016 1.00 93.25 121 ASN A O 1
ATOM 975 N N . ARG A 1 122 ? -9.666 8.624 6.573 1.00 92.12 122 ARG A N 1
ATOM 976 C CA . ARG A 1 122 ? -9.335 8.096 7.908 1.00 92.12 122 ARG A CA 1
ATOM 977 C C . ARG A 1 122 ? -10.569 7.793 8.764 1.00 92.12 122 ARG A C 1
ATOM 979 O O . ARG A 1 122 ? -10.558 6.821 9.510 1.00 92.12 122 ARG A O 1
ATOM 986 N N . ASP A 1 123 ? -11.633 8.572 8.596 1.00 91.62 123 ASP A N 1
ATOM 987 C CA . ASP A 1 123 ? -12.892 8.431 9.337 1.00 91.62 123 ASP A CA 1
ATOM 988 C C . ASP A 1 123 ? -13.636 7.115 9.041 1.00 91.62 123 ASP A C 1
ATOM 990 O O . ASP A 1 123 ? -14.493 6.696 9.815 1.00 91.62 123 ASP A O 1
ATOM 994 N N . ALA A 1 124 ? -13.309 6.433 7.936 1.00 90.62 124 ALA A N 1
ATOM 995 C CA . ALA A 1 124 ? -13.892 5.138 7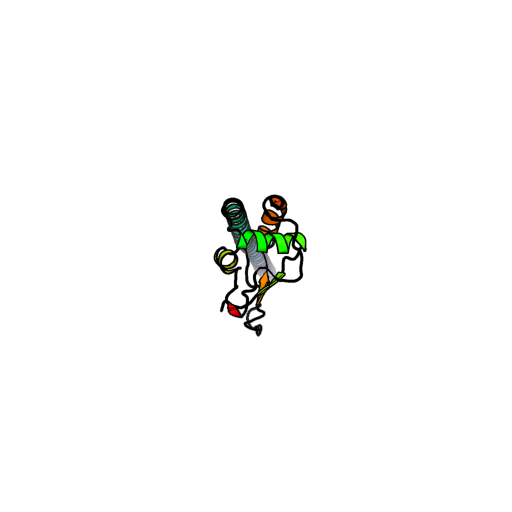.582 1.00 90.62 124 ALA A CA 1
ATOM 996 C C . ALA A 1 124 ? -13.283 3.956 8.364 1.00 90.62 124 ALA A C 1
ATOM 998 O O . ALA A 1 124 ? -13.779 2.826 8.248 1.00 90.62 124 ALA A O 1
ATOM 999 N N . PHE A 1 125 ? -12.213 4.201 9.129 1.00 92.50 125 PHE A N 1
ATOM 1000 C CA . PHE A 1 125 ? -11.434 3.183 9.827 1.00 92.50 125 PHE A CA 1
ATOM 1001 C C . PHE A 1 125 ? -11.525 3.340 11.352 1.00 92.50 125 PHE A C 1
ATOM 1003 O O . PHE A 1 125 ? -11.635 4.456 11.863 1.00 92.50 125 PHE A O 1
ATOM 1010 N N . PRO A 1 126 ? -11.447 2.234 12.110 1.00 88.12 126 PRO A N 1
ATOM 1011 C CA . PRO A 1 126 ? -11.389 2.291 13.566 1.00 88.12 126 PRO A CA 1
ATOM 1012 C C . PRO A 1 126 ? -10.124 3.024 14.042 1.00 88.12 126 PRO A C 1
ATOM 1014 O O . PRO A 1 126 ? -9.044 2.852 13.480 1.00 88.12 126 PRO A O 1
ATOM 1017 N N . ALA A 1 127 ? -10.267 3.856 15.078 1.00 76.44 127 ALA A N 1
ATOM 1018 C CA . ALA A 1 127 ? -9.231 4.797 15.518 1.00 76.44 127 ALA A CA 1
ATOM 1019 C C . ALA A 1 127 ? -8.522 4.418 16.828 1.00 76.44 127 ALA A C 1
ATOM 1021 O O . ALA A 1 127 ? -7.594 5.119 17.219 1.00 76.44 127 ALA A O 1
ATOM 1022 N N . LYS A 1 128 ? -8.976 3.373 17.532 1.00 79.12 128 LYS A N 1
ATOM 1023 C CA . LYS A 1 128 ? -8.428 2.970 18.834 1.00 79.12 128 LYS A CA 1
ATOM 1024 C C . LYS A 1 128 ? -8.067 1.495 18.812 1.00 79.12 128 LYS A C 1
ATOM 1026 O O . LYS A 1 128 ? -8.964 0.656 18.770 1.00 79.12 128 LYS A O 1
ATOM 1031 N N . PHE A 1 129 ? -6.773 1.197 18.880 1.00 80.88 129 PHE A N 1
ATOM 1032 C CA . PHE A 1 129 ? -6.291 -0.170 19.052 1.00 80.88 129 PHE A CA 1
ATOM 1033 C C . PHE A 1 129 ? -5.532 -0.295 20.365 1.00 80.88 129 PHE A C 1
ATOM 1035 O O . PHE A 1 129 ? -4.433 0.238 20.527 1.00 80.88 129 PHE A O 1
ATOM 1042 N N . GLU A 1 130 ? -6.115 -1.038 21.301 1.00 73.38 130 GLU A N 1
ATOM 1043 C CA . GLU A 1 130 ? -5.469 -1.367 22.565 1.00 73.38 130 GLU A CA 1
ATOM 1044 C C . GLU A 1 130 ? -4.609 -2.626 22.393 1.00 73.38 130 GLU A C 1
ATOM 1046 O O . GLU A 1 130 ? -5.098 -3.692 22.025 1.00 73.38 130 GLU A O 1
ATOM 1051 N N . GLY A 1 131 ? -3.304 -2.494 22.646 1.00 73.12 131 GLY A N 1
ATOM 1052 C CA . GLY A 1 131 ? -2.357 -3.610 22.661 1.00 73.12 131 GLY A CA 1
ATOM 1053 C C . GLY A 1 131 ? -1.278 -3.580 21.574 1.00 73.12 131 GLY A C 1
ATOM 1054 O O . GLY A 1 131 ? -1.199 -2.692 20.723 1.00 73.12 131 GLY A O 1
ATOM 1055 N N . THR A 1 132 ? -0.393 -4.576 21.650 1.00 65.31 132 THR A N 1
ATOM 1056 C CA . THR A 1 132 ? 0.747 -4.789 20.739 1.00 65.31 132 THR A CA 1
ATOM 1057 C C . THR A 1 132 ? 0.484 -5.883 19.702 1.00 65.31 132 THR A C 1
ATOM 1059 O O . THR A 1 132 ? 1.374 -6.220 18.921 1.00 65.31 132 THR A O 1
ATOM 1062 N N . MET A 1 133 ? -0.722 -6.460 19.683 1.00 78.19 133 MET A N 1
ATOM 1063 C CA . MET A 1 133 ? -1.053 -7.543 18.764 1.00 78.19 133 MET A CA 1
ATOM 1064 C C . MET A 1 133 ? -1.274 -6.990 17.355 1.00 78.19 133 MET A C 1
ATOM 1066 O O . MET A 1 133 ? -2.165 -6.181 17.114 1.00 78.19 133 MET A O 1
ATOM 1070 N N . HIS A 1 134 ? -0.438 -7.431 16.417 1.00 85.56 134 HIS A N 1
ATOM 1071 C CA . HIS A 1 134 ? -0.552 -7.058 15.013 1.00 85.56 134 HIS A CA 1
ATOM 1072 C C . HIS A 1 134 ? -1.789 -7.721 14.382 1.00 85.56 134 HIS A C 1
ATOM 1074 O O . HIS A 1 134 ? -1.830 -8.952 14.334 1.00 85.56 134 HIS A O 1
ATOM 1080 N N . PRO A 1 135 ? -2.758 -6.953 13.847 1.00 85.44 135 PRO A N 1
ATOM 1081 C CA . PRO A 1 135 ? -4.041 -7.497 13.388 1.00 85.44 135 PRO A CA 1
ATOM 1082 C C . PRO A 1 135 ? -3.926 -8.410 12.161 1.00 85.44 135 PRO A C 1
ATOM 1084 O O . PRO A 1 135 ? -4.788 -9.243 11.925 1.00 85.44 135 PRO A O 1
ATOM 1087 N N . TRP A 1 136 ? -2.843 -8.302 11.389 1.00 87.25 136 TRP A N 1
ATOM 1088 C CA . TRP A 1 136 ? -2.599 -9.163 10.228 1.00 87.25 136 TRP A CA 1
ATOM 1089 C C . TRP A 1 136 ? -2.003 -10.534 10.579 1.00 87.25 136 TRP A C 1
ATOM 1091 O O . TRP A 1 136 ? -1.909 -11.391 9.699 1.00 87.25 136 TRP A O 1
ATOM 1101 N N . ARG A 1 137 ? -1.566 -10.763 11.827 1.00 84.44 137 ARG A N 1
ATOM 1102 C CA . ARG A 1 137 ? -0.958 -12.041 12.225 1.00 84.44 137 ARG A CA 1
ATOM 1103 C C . ARG A 1 137 ? -2.027 -13.075 12.560 1.00 84.44 137 ARG A C 1
ATOM 1105 O O . ARG A 1 137 ? -2.854 -12.861 13.440 1.00 84.44 137 ARG A O 1
ATOM 1112 N N . VAL A 1 138 ? -1.938 -14.232 11.913 1.00 81.12 138 VAL A N 1
ATOM 1113 C CA . VAL A 1 138 ? -2.745 -15.404 12.264 1.00 81.12 138 VAL A CA 1
ATOM 1114 C C . VAL A 1 138 ? -2.175 -16.025 13.536 1.00 81.12 138 VAL A C 1
ATOM 1116 O O . VAL A 1 138 ? -0.962 -16.207 13.668 1.00 81.12 138 VAL A O 1
ATOM 1119 N N . HIS A 1 139 ? -3.047 -16.315 14.500 1.00 71.50 139 HIS A N 1
ATOM 1120 C CA . HIS A 1 139 ? -2.643 -16.992 15.725 1.00 71.50 139 HIS A CA 1
ATOM 1121 C C . HIS A 1 139 ? -2.144 -18.403 15.391 1.00 71.50 139 HIS A C 1
ATOM 1123 O O . HIS A 1 139 ? -2.739 -19.098 14.575 1.00 71.50 139 HIS A O 1
ATOM 1129 N N . TRP A 1 140 ? -1.074 -18.856 16.041 1.00 71.88 140 TRP A N 1
ATOM 1130 C CA . TRP A 1 140 ? -0.434 -20.143 15.740 1.00 71.88 140 TRP A CA 1
ATOM 1131 C C . TRP A 1 140 ? -1.356 -21.364 15.921 1.00 71.88 140 TRP A C 1
ATOM 1133 O O . TRP A 1 140 ? -1.129 -22.381 15.283 1.00 71.88 140 TRP A O 1
ATOM 1143 N N . MET A 1 141 ? -2.405 -21.262 16.749 1.00 67.56 141 MET A N 1
ATOM 1144 C CA . MET A 1 141 ? -3.438 -22.307 16.900 1.00 67.56 141 MET A CA 1
ATOM 1145 C C . MET A 1 141 ? -4.497 -22.321 15.780 1.00 67.56 141 MET A C 1
ATOM 1147 O O . MET A 1 141 ? -5.332 -23.217 15.761 1.00 67.56 141 MET A O 1
ATOM 1151 N N . ALA A 1 142 ? -4.519 -21.315 14.903 1.00 66.81 142 ALA A N 1
ATOM 1152 C CA . ALA A 1 142 ? -5.468 -21.204 13.792 1.00 66.81 142 ALA A CA 1
ATOM 1153 C C . ALA A 1 142 ? -4.854 -21.610 12.436 1.00 66.81 142 ALA A C 1
ATOM 1155 O O . ALA A 1 142 ? -5.515 -21.455 11.410 1.00 66.81 142 ALA A O 1
ATOM 1156 N N . ARG A 1 143 ? -3.595 -22.075 12.433 1.00 57.41 143 ARG A N 1
ATOM 1157 C CA . ARG A 1 143 ? -2.899 -22.627 11.262 1.00 57.41 143 ARG A CA 1
ATOM 1158 C C . ARG A 1 143 ? -3.177 -24.117 11.092 1.00 57.41 143 ARG A C 1
ATOM 1160 O O . ARG A 1 143 ? -3.278 -24.813 12.125 1.00 57.41 143 ARG A O 1
#

Sequence (143 aa):
MLPLAYFVGIFAGALWLGLAARGFWKLIDLGEHWKRWRLGRARRKAVQAYIPHMSEDDRVIIGYLLERNQKTFDCAVDGGYAVSLISRGIIVSAARRGQLLDMERVPMKIPDDVWEVLSENRDAFPAKFEGTMHPWRVHWMAR

Radius of gyration: 24.89 Å; chains: 1; bounding box: 58×47×74 Å

Foldseek 3Di:
DPPPVVVVVVVVVVVVVVVVVVVVVVVVVVVVVVVVVVVLVVLLVLLLVCLVVDDQLRLALLLVCLLVVHFKFFAAQCQASCVVCDVSLQKDFPDDVPDDDDNGGTMIGGDPSSVVSCNVPSVSHDNDDPDDDNSRDDDPVRD

pLDDT: mean 84.85, std 10.18, range [55.44, 95.81]

Secondary structure (DSSP, 8-state):
--HHHHHHHHHHHHHHHHHHHHHHHHHHHHHHHHHHHHHHHHHHHHHHHHGGG--HHHHHHHHHHHHTT-SEEEE-TT-GGGHHHHHTTSSEE-PPTT---BTTBEEEE--HHHHHHHHHTGGGS-----SS--TTPPPGGG-